Protein AF-A0ABD3UQ56-F1 (afdb_monomer_lite)

Sequence (89 aa):
NFPPRISNTDVLEVEVGKSYPNLVTVHTTDPNGDPFYYYLEPGTAAGVSLNNATHVLSWNTVPDGFNLTIGVAASDEFVSTLWRPRIEL

Structure (mmCIF, N/CA/C/O backbone):
data_AF-A0ABD3UQ56-F1
#
_entry.id   AF-A0ABD3UQ56-F1
#
loop_
_atom_site.group_PDB
_atom_site.id
_atom_site.type_symbol
_atom_site.label_atom_id
_atom_site.label_alt_id
_atom_site.label_comp_id
_atom_site.label_asym_id
_atom_site.label_entity_id
_atom_site.label_seq_id
_atom_site.pdbx_PDB_ins_code
_atom_site.Cartn_x
_atom_site.Cartn_y
_atom_site.Cartn_z
_atom_site.occupancy
_atom_site.B_iso_or_equiv
_atom_site.auth_seq_id
_atom_site.auth_comp_id
_atom_site.auth_asym_id
_atom_site.auth_atom_id
_atom_site.pdbx_PDB_model_num
ATOM 1 N N . ASN A 1 1 ? 8.237 -8.478 -22.333 1.00 77.56 1 ASN A N 1
ATOM 2 C CA . ASN A 1 1 ? 7.993 -7.694 -21.124 1.00 77.56 1 ASN A CA 1
ATOM 3 C C . ASN A 1 1 ? 7.491 -8.625 -20.031 1.00 77.56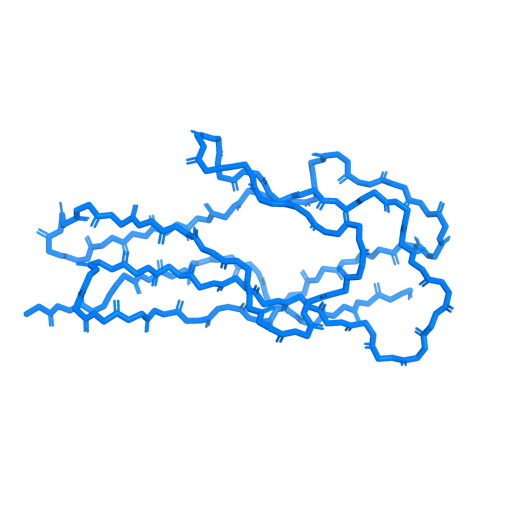 1 ASN A C 1
ATOM 5 O O . ASN A 1 1 ? 6.579 -9.405 -20.306 1.00 77.56 1 ASN A O 1
ATOM 9 N N . PHE A 1 2 ? 8.143 -8.635 -18.874 1.00 85.31 2 PHE A N 1
ATOM 10 C CA . PHE A 1 2 ? 7.722 -9.344 -17.670 1.00 85.31 2 PHE A CA 1
ATOM 11 C C . PHE A 1 2 ? 7.134 -8.325 -16.701 1.00 85.31 2 PHE A C 1
ATOM 13 O O . PHE A 1 2 ? 7.710 -7.260 -16.574 1.00 85.31 2 PHE A O 1
ATOM 20 N N . PRO A 1 3 ? 6.052 -8.657 -15.980 1.00 86.94 3 PRO A N 1
ATOM 21 C CA . PRO A 1 3 ? 5.441 -7.688 -15.091 1.00 86.94 3 PRO A CA 1
ATOM 22 C C . PRO A 1 3 ? 6.379 -7.315 -13.932 1.00 86.94 3 PRO A C 1
ATOM 24 O O . PRO A 1 3 ? 7.137 -8.182 -13.454 1.00 86.94 3 PRO A O 1
ATOM 27 N N . PRO A 1 4 ? 6.236 -6.095 -13.388 1.00 93.31 4 PRO A N 1
ATOM 28 C CA . PRO A 1 4 ? 6.878 -5.709 -12.143 1.00 93.31 4 PRO A CA 1
ATOM 29 C C . PRO A 1 4 ? 6.448 -6.648 -11.012 1.00 93.31 4 PRO A C 1
ATOM 31 O O . PRO A 1 4 ? 5.393 -7.276 -11.054 1.00 93.31 4 PRO A O 1
ATOM 34 N N . ARG A 1 5 ? 7.260 -6.777 -9.970 1.00 94.19 5 ARG A N 1
ATOM 35 C CA . ARG A 1 5 ? 7.041 -7.710 -8.859 1.00 94.19 5 ARG A CA 1
ATOM 36 C C . ARG A 1 5 ? 7.050 -6.962 -7.544 1.00 94.19 5 ARG A C 1
ATOM 38 O O . ARG A 1 5 ? 8.092 -6.429 -7.170 1.00 94.19 5 ARG A O 1
ATOM 45 N N . ILE A 1 6 ? 5.919 -6.976 -6.843 1.00 94.50 6 ILE A N 1
ATOM 46 C CA . ILE A 1 6 ? 5.797 -6.451 -5.479 1.00 94.50 6 ILE A CA 1
ATOM 47 C C . ILE A 1 6 ? 6.235 -7.544 -4.492 1.00 94.50 6 ILE A C 1
ATOM 49 O O . ILE A 1 6 ? 5.799 -8.687 -4.615 1.00 94.50 6 ILE A O 1
ATOM 53 N N . SER A 1 7 ? 7.098 -7.207 -3.531 1.00 94.56 7 SER A N 1
ATOM 54 C CA . SER A 1 7 ? 7.694 -8.153 -2.570 1.00 94.56 7 SER A CA 1
ATOM 55 C C . SER A 1 7 ? 7.390 -7.823 -1.102 1.00 94.56 7 SER A C 1
ATOM 57 O O . SER A 1 7 ? 8.159 -8.181 -0.210 1.00 94.56 7 SER A O 1
ATOM 59 N N . ASN A 1 8 ? 6.312 -7.083 -0.844 1.00 95.31 8 ASN A N 1
ATOM 60 C CA . ASN A 1 8 ? 5.848 -6.762 0.505 1.00 95.31 8 ASN A CA 1
ATOM 61 C C . ASN A 1 8 ? 5.287 -7.984 1.241 1.00 95.31 8 ASN A C 1
ATOM 63 O O . ASN A 1 8 ? 4.982 -9.008 0.636 1.00 95.31 8 ASN A O 1
ATOM 67 N N . THR A 1 9 ? 5.130 -7.858 2.561 1.00 90.94 9 THR A N 1
ATOM 68 C CA . THR A 1 9 ? 4.413 -8.844 3.374 1.00 90.94 9 THR A CA 1
ATOM 69 C C . THR A 1 9 ? 2.935 -8.888 2.995 1.00 90.94 9 THR A C 1
ATOM 71 O O . THR A 1 9 ? 2.352 -7.881 2.602 1.00 90.94 9 THR A O 1
ATOM 74 N N . ASP A 1 10 ? 2.301 -10.048 3.154 1.00 92.75 10 ASP A N 1
ATOM 75 C CA . ASP A 1 10 ? 0.877 -10.218 2.839 1.00 92.75 10 ASP A CA 1
ATOM 76 C C . ASP A 1 10 ? -0.056 -9.790 3.977 1.00 92.75 10 ASP A C 1
ATOM 78 O O . ASP A 1 10 ? -1.270 -9.862 3.824 1.00 92.75 10 ASP A O 1
ATOM 82 N N . VAL A 1 11 ? 0.481 -9.362 5.121 1.00 95.06 11 VAL A N 1
ATOM 83 C CA . VAL A 1 11 ? -0.294 -8.962 6.302 1.00 95.06 11 VAL A CA 1
ATOM 84 C C . VAL A 1 11 ? 0.121 -7.562 6.740 1.00 95.06 11 VAL A C 1
ATOM 86 O O . VAL A 1 11 ? 1.315 -7.246 6.757 1.00 95.06 11 VAL A O 1
ATOM 89 N N . LEU A 1 12 ? -0.873 -6.741 7.082 1.00 96.06 12 LEU A N 1
ATOM 90 C CA . LEU A 1 12 ? -0.717 -5.451 7.745 1.00 96.06 12 LEU A CA 1
ATOM 91 C C . LEU A 1 12 ? -1.551 -5.441 9.026 1.00 96.06 12 LEU A C 1
ATOM 93 O O . LEU A 1 12 ? -2.770 -5.598 8.973 1.00 96.06 12 LEU A O 1
ATOM 97 N N . GLU A 1 13 ? -0.886 -5.215 10.151 1.00 95.19 13 GLU A N 1
ATOM 98 C CA . GLU A 1 13 ? -1.515 -5.067 11.463 1.00 95.19 13 GLU A CA 1
ATOM 99 C C . GLU A 1 13 ? -1.823 -3.588 11.712 1.00 95.19 13 GLU A C 1
ATOM 101 O O . GLU A 1 13 ? -0.932 -2.733 11.638 1.00 95.19 13 GLU A O 1
ATOM 106 N N . VAL A 1 14 ? -3.088 -3.270 11.975 1.00 95.62 14 VAL A N 1
ATOM 107 C CA . VAL A 1 14 ? -3.548 -1.900 12.212 1.00 95.62 14 VAL A CA 1
ATOM 108 C C . VAL A 1 14 ? -4.631 -1.871 13.280 1.00 95.62 14 VAL A C 1
ATOM 110 O O . VAL A 1 14 ? -5.423 -2.785 13.390 1.00 95.62 14 VAL A O 1
ATOM 113 N N . GLU A 1 15 ? -4.737 -0.780 14.023 1.00 96.31 15 GLU A N 1
ATOM 114 C CA . GLU A 1 15 ? -5.797 -0.598 15.014 1.00 96.31 15 GLU A CA 1
ATOM 115 C C . GLU A 1 15 ? -6.836 0.406 14.505 1.00 96.31 15 GLU A C 1
ATOM 117 O O . GLU A 1 15 ? -6.495 1.467 13.965 1.00 96.31 15 GLU A O 1
ATOM 122 N N . VAL A 1 16 ? -8.117 0.111 14.740 1.00 95.69 16 VAL A N 1
ATOM 123 C CA . VAL A 1 16 ? -9.227 1.023 14.431 1.00 95.69 16 VAL A CA 1
ATOM 124 C C . VAL A 1 16 ? -9.016 2.382 15.112 1.00 95.69 16 VAL A C 1
ATOM 126 O O . VAL A 1 16 ? -8.688 2.478 16.295 1.00 95.69 16 VAL A O 1
ATOM 129 N N . GLY A 1 17 ? -9.207 3.462 14.353 1.00 96.00 17 GLY A N 1
ATOM 130 C CA . GLY A 1 17 ? -9.067 4.842 14.817 1.00 96.00 17 GLY A CA 1
ATOM 131 C C . GLY A 1 17 ? -7.629 5.378 14.858 1.00 96.00 17 GLY A C 1
ATOM 132 O O . GLY A 1 17 ? -7.444 6.568 15.119 1.00 96.00 17 GLY A O 1
ATOM 133 N N . LYS A 1 18 ? -6.602 4.560 14.580 1.00 97.69 18 LYS A N 1
ATOM 134 C CA . LYS A 1 18 ? -5.206 5.026 14.492 1.00 97.69 18 LYS A CA 1
ATOM 135 C C . LYS A 1 18 ? -4.862 5.553 13.103 1.00 97.69 18 LYS A C 1
ATOM 137 O O . LYS A 1 18 ? -5.437 5.134 12.106 1.00 97.69 18 LYS A O 1
ATOM 142 N N . SER A 1 19 ? -3.884 6.455 13.033 1.00 97.88 19 SER A N 1
ATOM 143 C CA . SER A 1 19 ? -3.300 6.920 11.771 1.00 97.88 19 SER A CA 1
ATOM 144 C C . SER A 1 19 ? -1.879 6.392 11.614 1.00 97.88 19 SER A C 1
ATOM 146 O O . SER A 1 19 ? -1.068 6.491 12.534 1.00 97.88 19 SER A O 1
ATOM 148 N N . TYR A 1 20 ? -1.569 5.902 10.418 1.00 98.00 20 TYR A N 1
ATOM 149 C CA . TYR A 1 20 ? -0.276 5.346 10.040 1.00 98.00 20 TYR A CA 1
ATOM 150 C C . TYR A 1 20 ? 0.316 6.181 8.897 1.00 98.00 20 TYR A C 1
ATOM 152 O O . TYR A 1 20 ? 0.062 5.887 7.729 1.00 98.00 20 TYR A O 1
ATOM 160 N N . PRO A 1 21 ? 1.094 7.242 9.180 1.00 97.06 21 PRO A N 1
ATOM 161 C CA . PRO A 1 21 ? 1.701 8.064 8.129 1.00 97.06 21 PRO A CA 1
ATOM 162 C C . PRO A 1 21 ? 2.762 7.305 7.318 1.00 97.06 21 PRO A C 1
ATOM 164 O O . PRO A 1 21 ? 3.024 7.673 6.181 1.00 97.06 21 PRO A O 1
ATOM 167 N N . ASN A 1 22 ? 3.337 6.237 7.875 1.00 96.94 22 ASN A N 1
ATOM 168 C CA . ASN A 1 22 ? 4.278 5.344 7.199 1.00 96.94 22 ASN A CA 1
ATOM 169 C C . ASN A 1 22 ? 3.870 3.895 7.488 1.00 96.94 22 ASN A C 1
ATOM 171 O O . ASN A 1 22 ? 4.541 3.207 8.252 1.00 96.94 22 ASN A O 1
ATOM 175 N N . LEU A 1 23 ? 2.719 3.471 6.960 1.00 96.75 23 LEU A N 1
ATOM 176 C CA . LEU A 1 23 ? 2.190 2.130 7.213 1.00 96.75 23 LEU A CA 1
ATOM 177 C C . LEU A 1 23 ? 3.141 1.067 6.662 1.00 96.75 23 LEU A C 1
ATOM 179 O O . LEU A 1 23 ? 3.506 0.129 7.362 1.00 96.75 23 LEU A O 1
ATOM 183 N N . VAL A 1 24 ? 3.560 1.238 5.409 1.00 96.94 24 VAL A N 1
ATOM 184 C CA . VAL A 1 24 ? 4.512 0.348 4.746 1.00 96.94 24 VAL A CA 1
ATOM 185 C C . VAL A 1 24 ? 5.129 1.048 3.539 1.00 96.94 24 VAL A C 1
ATOM 187 O O . VAL A 1 24 ? 4.473 1.847 2.871 1.00 96.94 24 VAL A O 1
ATOM 190 N N . THR A 1 25 ? 6.383 0.736 3.230 1.00 96.75 25 THR A N 1
ATOM 191 C CA . THR A 1 25 ? 7.003 1.118 1.955 1.00 96.75 25 THR A CA 1
ATOM 192 C C . THR A 1 25 ? 6.766 0.012 0.940 1.00 96.75 25 THR A C 1
ATOM 194 O O . THR A 1 25 ? 7.118 -1.137 1.193 1.00 96.75 25 THR A O 1
ATOM 197 N N . VAL A 1 26 ? 6.175 0.331 -0.209 1.00 96.06 26 VAL A N 1
ATOM 198 C CA . VAL A 1 26 ? 5.943 -0.642 -1.279 1.00 96.06 26 VAL A CA 1
ATOM 199 C C . VAL A 1 26 ? 7.267 -0.938 -1.985 1.00 96.06 26 VAL A C 1
ATOM 201 O O . VAL A 1 26 ? 7.930 -0.043 -2.512 1.00 96.06 26 VAL A O 1
ATOM 204 N N . HIS A 1 27 ? 7.662 -2.207 -1.976 1.00 94.75 27 HIS A N 1
ATOM 205 C CA . HIS A 1 27 ? 8.891 -2.696 -2.580 1.00 94.75 27 HIS A CA 1
ATOM 206 C C . HIS A 1 27 ? 8.561 -3.406 -3.886 1.00 94.75 27 HIS A C 1
ATOM 208 O O . HIS A 1 27 ? 7.947 -4.472 -3.870 1.00 94.75 27 HIS A O 1
ATOM 214 N N . THR A 1 28 ? 9.002 -2.824 -5.002 1.00 94.00 28 THR A N 1
ATOM 215 C CA . THR A 1 28 ? 8.797 -3.387 -6.340 1.00 94.00 28 THR A CA 1
ATOM 216 C C . THR A 1 28 ? 10.106 -3.480 -7.093 1.00 94.00 28 THR A C 1
ATOM 218 O O . THR A 1 28 ? 10.953 -2.591 -7.005 1.00 94.00 28 THR A O 1
ATOM 221 N N . THR A 1 29 ? 10.255 -4.562 -7.846 1.00 93.31 29 THR A N 1
ATOM 222 C CA . THR A 1 29 ? 11.357 -4.767 -8.787 1.00 93.31 29 THR A CA 1
ATOM 223 C C . THR A 1 29 ? 10.789 -5.088 -10.153 1.00 93.31 29 THR A C 1
ATOM 225 O O . THR A 1 29 ? 9.813 -5.827 -10.247 1.00 93.31 29 THR A O 1
ATOM 228 N N . ASP A 1 30 ? 11.401 -4.562 -11.205 1.00 90.50 30 ASP A N 1
ATOM 229 C CA . ASP A 1 30 ? 11.067 -4.948 -12.568 1.00 90.50 30 ASP A CA 1
ATOM 230 C C . ASP A 1 30 ? 12.175 -5.852 -13.139 1.00 90.50 30 ASP A C 1
ATOM 232 O O . ASP A 1 30 ? 13.345 -5.459 -13.101 1.00 90.50 30 ASP A O 1
ATOM 236 N N . PRO A 1 31 ? 11.868 -7.071 -13.626 1.00 88.62 31 PRO A N 1
ATOM 237 C CA . PRO A 1 31 ? 12.885 -7.971 -14.173 1.00 88.62 31 PRO A CA 1
ATOM 238 C C . PRO A 1 31 ? 13.575 -7.448 -15.437 1.00 88.62 31 PRO A C 1
ATOM 240 O O . PRO A 1 31 ? 14.695 -7.867 -15.735 1.00 88.62 31 PRO A O 1
ATOM 243 N N . ASN A 1 32 ? 12.899 -6.595 -16.205 1.00 90.44 32 ASN A N 1
ATOM 244 C CA . ASN A 1 32 ? 13.423 -5.985 -17.419 1.00 90.44 32 ASN A CA 1
ATOM 245 C C . ASN A 1 32 ? 14.129 -4.647 -17.147 1.00 90.44 32 ASN A C 1
ATOM 247 O O . ASN A 1 32 ? 14.921 -4.208 -17.981 1.00 90.44 32 ASN A O 1
ATOM 251 N N . GLY A 1 33 ? 13.940 -4.074 -15.956 1.00 87.75 33 GLY A N 1
ATOM 252 C CA . GLY A 1 33 ? 14.480 -2.772 -15.570 1.00 87.75 33 GLY A CA 1
ATOM 253 C C . GLY A 1 33 ? 13.647 -1.609 -16.104 1.00 87.75 33 GLY A C 1
ATOM 254 O O . GLY A 1 33 ? 14.133 -0.476 -16.118 1.00 87.75 33 GLY A O 1
ATOM 255 N N . ASP A 1 34 ? 12.420 -1.890 -16.545 1.00 89.69 34 ASP A N 1
ATOM 256 C CA . ASP A 1 34 ? 11.502 -0.889 -17.065 1.00 89.69 34 ASP A CA 1
ATOM 257 C C . ASP A 1 34 ? 10.991 0.015 -15.922 1.00 89.69 34 ASP A C 1
ATOM 259 O O . ASP A 1 34 ? 10.867 -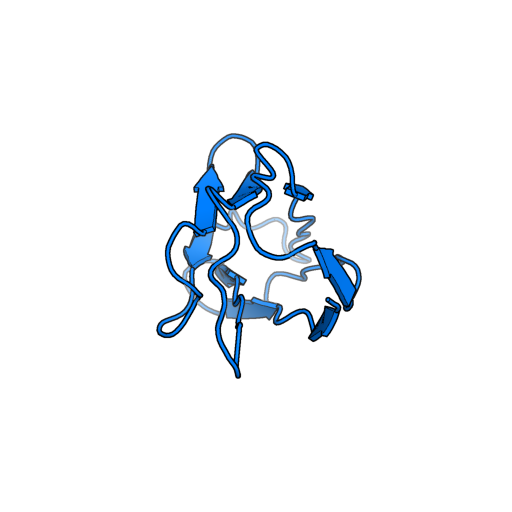0.424 -14.769 1.00 89.69 34 ASP A O 1
ATOM 263 N N . PRO A 1 35 ? 10.733 1.309 -16.192 1.00 89.12 35 PRO A N 1
ATOM 264 C CA . PRO A 1 35 ? 10.120 2.183 -15.205 1.00 89.12 35 PRO A CA 1
ATOM 265 C C . PRO A 1 35 ? 8.694 1.713 -14.911 1.00 89.12 35 PRO A C 1
ATOM 267 O O . PRO A 1 35 ? 7.956 1.322 -15.810 1.00 89.12 35 PRO A O 1
ATOM 270 N N . PHE A 1 36 ? 8.283 1.820 -13.652 1.00 90.62 36 PHE A N 1
ATOM 271 C CA . PHE A 1 36 ? 6.928 1.491 -13.229 1.00 90.62 36 PHE A CA 1
ATOM 272 C C . PHE A 1 36 ? 6.318 2.620 -12.405 1.00 90.62 36 PHE A C 1
ATOM 274 O O . PHE A 1 36 ? 7.013 3.411 -11.762 1.00 90.62 36 PHE A O 1
ATOM 281 N N . TYR A 1 37 ? 4.994 2.672 -12.405 1.00 91.62 37 TYR A N 1
ATOM 282 C CA . TYR A 1 37 ? 4.198 3.581 -11.594 1.00 91.62 37 TYR A CA 1
ATOM 283 C C . TYR A 1 37 ? 3.222 2.792 -10.731 1.00 91.62 37 TYR A C 1
ATOM 285 O O . TYR A 1 37 ? 2.845 1.662 -11.051 1.00 91.62 37 TYR A O 1
ATOM 293 N N . TYR A 1 38 ? 2.791 3.412 -9.636 1.00 94.50 38 TYR A N 1
ATOM 294 C CA . TYR A 1 38 ? 1.822 2.817 -8.735 1.00 94.50 38 TYR A CA 1
ATOM 295 C C . TYR A 1 38 ? 0.484 3.535 -8.748 1.00 94.50 38 TYR A C 1
ATOM 297 O O . TYR A 1 38 ? 0.394 4.748 -8.968 1.00 94.50 38 TYR A O 1
ATOM 305 N N . TYR A 1 39 ? -0.552 2.773 -8.425 1.00 94.31 39 TYR A N 1
ATOM 306 C CA . TYR A 1 39 ? -1.885 3.286 -8.166 1.00 94.31 39 TYR A CA 1
ATOM 307 C C . TYR A 1 39 ? -2.605 2.432 -7.120 1.00 94.31 39 TYR A C 1
ATOM 309 O O . TYR A 1 39 ? -2.298 1.255 -6.918 1.00 94.31 39 TYR A O 1
ATOM 317 N N . LEU A 1 40 ? -3.562 3.057 -6.432 1.00 96.88 40 LEU A N 1
ATOM 318 C CA . LEU A 1 40 ? -4.465 2.360 -5.524 1.00 96.88 40 LEU A CA 1
ATOM 319 C C . LEU A 1 40 ? -5.605 1.735 -6.322 1.00 96.88 40 LEU A C 1
ATOM 321 O O . LEU A 1 40 ? -6.196 2.375 -7.192 1.00 96.88 40 LEU A O 1
ATOM 325 N N . GLU A 1 41 ? -5.932 0.493 -5.995 1.00 96.88 41 GLU A N 1
ATOM 326 C CA . GLU A 1 41 ? -7.042 -0.212 -6.622 1.00 96.88 41 GLU A CA 1
ATOM 327 C C . GLU A 1 41 ? -8.393 0.368 -6.194 1.00 96.88 41 GLU A C 1
ATOM 329 O O . GLU A 1 41 ? -8.559 0.763 -5.028 1.00 96.88 41 GLU A O 1
ATOM 334 N N . PRO A 1 42 ? -9.402 0.323 -7.083 1.00 93.88 42 PRO A N 1
ATOM 335 C CA . PRO A 1 42 ? -10.784 0.568 -6.702 1.00 93.88 42 PRO A CA 1
ATOM 336 C C . PRO A 1 42 ? -11.202 -0.308 -5.515 1.00 93.88 42 PRO A C 1
ATOM 338 O O . PRO A 1 42 ? -10.938 -1.510 -5.487 1.00 93.88 42 PRO A O 1
ATOM 341 N N . GLY A 1 43 ? -11.878 0.298 -4.538 1.00 92.12 43 GLY A N 1
ATOM 342 C CA . GLY A 1 43 ? -12.314 -0.383 -3.314 1.00 92.12 43 GLY A CA 1
ATOM 343 C C . GLY A 1 43 ? -11.323 -0.309 -2.151 1.0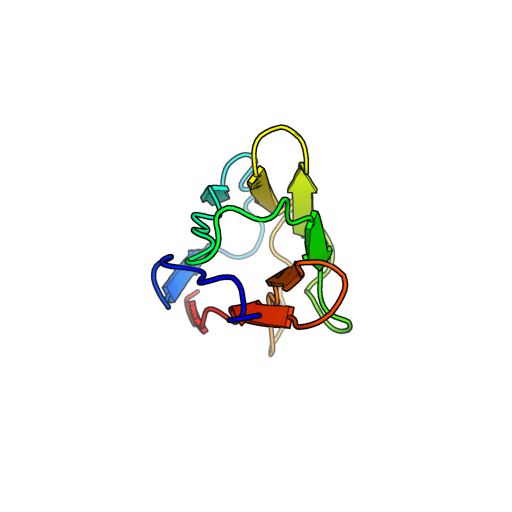0 92.12 43 GLY A C 1
ATOM 344 O O . GLY A 1 43 ? -11.703 -0.669 -1.039 1.00 92.12 43 GLY A O 1
ATOM 345 N N . THR A 1 44 ? -10.110 0.218 -2.370 1.00 95.88 44 THR A N 1
ATOM 346 C CA . THR A 1 44 ? -9.180 0.548 -1.281 1.00 95.88 44 THR A CA 1
ATOM 347 C C . THR A 1 44 ? -9.865 1.443 -0.246 1.00 95.88 44 THR A C 1
ATOM 349 O O . THR A 1 44 ? -10.583 2.385 -0.592 1.00 95.88 44 THR A O 1
ATOM 352 N N . ALA A 1 45 ? -9.655 1.126 1.030 1.00 95.88 45 ALA A N 1
ATOM 353 C CA . ALA A 1 45 ? -10.303 1.776 2.153 1.00 95.88 45 ALA A CA 1
ATOM 354 C C . ALA A 1 45 ? -10.037 3.288 2.177 1.00 95.88 45 ALA A C 1
ATOM 356 O O . ALA A 1 45 ? -8.975 3.778 1.783 1.00 95.88 45 ALA A O 1
ATOM 357 N N . ALA A 1 46 ? -11.020 4.034 2.682 1.00 94.31 46 ALA A N 1
ATOM 358 C CA . ALA A 1 46 ? -10.910 5.478 2.815 1.00 94.31 46 ALA A CA 1
ATOM 359 C C . ALA A 1 46 ? -9.724 5.867 3.714 1.00 94.31 46 ALA A C 1
ATOM 361 O O . ALA A 1 46 ? -9.409 5.185 4.690 1.00 94.31 46 ALA A O 1
ATOM 362 N N . GLY A 1 47 ? -9.077 6.983 3.374 1.00 95.25 47 GLY A N 1
ATOM 363 C CA . GLY A 1 47 ? -7.924 7.508 4.108 1.00 95.25 47 GLY A CA 1
ATOM 364 C C . GLY A 1 47 ? -6.584 6.872 3.732 1.00 95.25 47 GLY A C 1
ATOM 365 O O . GLY A 1 47 ? -5.551 7.386 4.157 1.00 95.25 47 GLY A O 1
ATOM 366 N N . VAL A 1 48 ? -6.572 5.804 2.930 1.00 97.75 48 VAL A N 1
ATOM 367 C CA . VAL A 1 48 ? -5.336 5.238 2.380 1.00 97.75 48 VAL A CA 1
ATOM 368 C C . VAL A 1 48 ? -4.819 6.125 1.249 1.00 97.75 48 VAL A C 1
ATOM 370 O O . VAL A 1 48 ? -5.572 6.552 0.373 1.00 97.75 48 VAL A O 1
ATOM 373 N N . SER A 1 49 ? -3.519 6.390 1.254 1.00 97.75 49 SER A N 1
ATOM 374 C CA . SER A 1 49 ? -2.828 7.164 0.224 1.00 97.75 49 SER A CA 1
ATOM 375 C C . SER A 1 49 ? -1.463 6.558 -0.068 1.00 97.75 49 SER A C 1
ATOM 377 O O . SER A 1 49 ? -0.801 6.076 0.848 1.00 97.75 49 SER A O 1
ATOM 379 N N . LEU A 1 50 ? -1.013 6.639 -1.318 1.00 97.19 50 LEU A N 1
ATOM 380 C CA . LEU A 1 50 ? 0.322 6.215 -1.728 1.00 97.19 50 LEU A CA 1
ATOM 381 C C . LEU A 1 50 ? 1.112 7.416 -2.244 1.00 97.19 50 LEU A C 1
ATOM 383 O O . LEU A 1 50 ? 0.661 8.128 -3.141 1.00 97.19 50 LEU A O 1
ATOM 387 N N . ASN A 1 51 ? 2.301 7.634 -1.690 1.00 95.56 51 ASN A N 1
ATOM 388 C CA . ASN A 1 51 ? 3.227 8.626 -2.214 1.00 95.56 51 ASN A CA 1
ATOM 389 C C . ASN A 1 51 ? 4.075 7.995 -3.326 1.00 95.56 51 ASN A C 1
ATOM 391 O O . ASN A 1 51 ? 4.952 7.185 -3.048 1.00 95.56 51 ASN A O 1
ATOM 395 N N . ASN A 1 52 ? 3.855 8.393 -4.580 1.00 90.50 52 ASN A N 1
ATOM 396 C CA . ASN A 1 52 ? 4.584 7.837 -5.727 1.00 90.50 52 ASN A CA 1
ATOM 397 C C . ASN A 1 52 ? 6.069 8.225 -5.792 1.00 90.50 52 ASN A C 1
ATOM 399 O O . ASN A 1 52 ? 6.811 7.580 -6.518 1.00 90.50 52 ASN A O 1
ATOM 403 N N . ALA A 1 53 ? 6.523 9.241 -5.054 1.00 91.38 53 ALA A N 1
ATOM 404 C CA . ALA A 1 53 ? 7.941 9.604 -5.013 1.00 91.38 53 ALA A CA 1
ATOM 405 C C . ALA A 1 53 ? 8.722 8.790 -3.970 1.00 91.38 53 ALA A C 1
ATOM 407 O O . ALA A 1 53 ? 9.890 8.478 -4.180 1.00 91.38 53 ALA A O 1
ATOM 408 N N . THR A 1 54 ? 8.095 8.460 -2.836 1.00 94.12 54 THR A N 1
ATOM 409 C CA . THR A 1 54 ? 8.739 7.707 -1.742 1.00 94.12 54 THR A CA 1
ATOM 410 C C . THR A 1 54 ? 8.300 6.244 -1.664 1.00 94.12 54 THR A C 1
ATOM 412 O O . THR A 1 54 ? 8.877 5.475 -0.902 1.00 94.12 54 THR A O 1
ATOM 415 N N . HIS A 1 55 ? 7.270 5.868 -2.424 1.00 94.69 55 HIS A N 1
ATOM 416 C CA . HIS A 1 55 ? 6.573 4.576 -2.401 1.00 94.69 55 HIS A CA 1
ATOM 417 C C . HIS A 1 55 ? 5.981 4.213 -1.035 1.00 94.69 55 HIS A C 1
ATOM 419 O O . HIS A 1 55 ? 5.692 3.051 -0.758 1.00 94.69 55 HIS A O 1
ATOM 425 N N . VAL A 1 56 ? 5.792 5.203 -0.164 1.00 96.62 56 VAL A N 1
ATOM 426 C CA . VAL A 1 56 ? 5.219 4.988 1.162 1.00 96.62 56 VAL A CA 1
ATOM 427 C C . VAL A 1 56 ? 3.702 4.992 1.065 1.00 96.62 56 VAL A C 1
ATOM 429 O O . VAL A 1 56 ? 3.097 5.967 0.607 1.00 96.62 56 VAL A O 1
ATOM 432 N N . LEU A 1 57 ? 3.101 3.897 1.520 1.00 97.75 57 LEU A N 1
ATOM 433 C CA . LEU A 1 57 ? 1.682 3.797 1.791 1.00 97.75 57 LEU A CA 1
ATOM 434 C C . LEU A 1 57 ? 1.403 4.361 3.187 1.00 97.75 57 LEU A C 1
ATOM 436 O O . LEU A 1 57 ? 2.046 3.993 4.174 1.00 97.75 57 LEU A O 1
ATOM 440 N N . SER A 1 58 ? 0.408 5.230 3.265 1.00 98.06 58 SER A N 1
ATOM 441 C CA . SER A 1 58 ? -0.073 5.840 4.498 1.00 98.06 58 SER A CA 1
ATOM 442 C C . SER A 1 58 ? -1.563 5.570 4.647 1.00 98.06 58 SER A C 1
ATOM 444 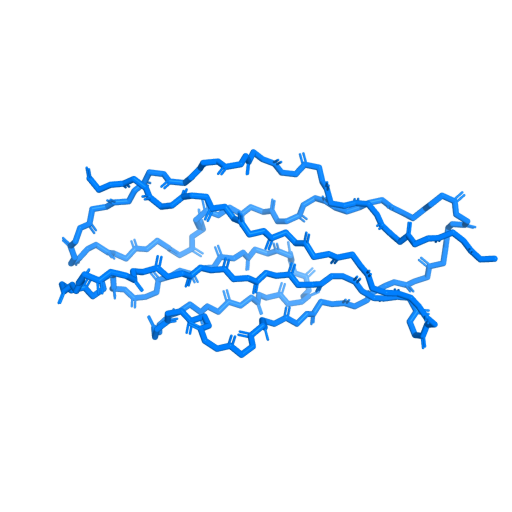O O . SER A 1 58 ? -2.276 5.451 3.652 1.00 98.06 58 SER A O 1
ATOM 446 N N . TRP A 1 59 ? -2.046 5.526 5.882 1.00 97.88 59 TRP A N 1
ATOM 447 C CA . TRP A 1 59 ? -3.467 5.417 6.184 1.00 97.88 59 TRP A CA 1
ATOM 448 C C . TRP A 1 59 ? -3.856 6.440 7.241 1.00 97.88 59 TRP A C 1
ATOM 450 O O . TRP A 1 59 ? -3.469 6.336 8.406 1.00 97.88 59 TRP A O 1
ATOM 460 N N . ASN A 1 60 ? -4.602 7.462 6.833 1.00 96.94 60 ASN A N 1
ATOM 461 C CA . ASN A 1 60 ? -5.131 8.449 7.755 1.00 96.94 60 ASN A CA 1
ATOM 462 C C . ASN A 1 60 ? -6.419 7.932 8.398 1.00 96.94 60 ASN A C 1
ATOM 464 O O . ASN A 1 60 ? -7.447 7.876 7.730 1.00 96.94 60 ASN A O 1
ATOM 468 N N . THR A 1 61 ? -6.335 7.598 9.686 1.00 96.25 61 THR A N 1
ATOM 469 C CA . THR A 1 61 ? -7.427 7.108 10.532 1.00 96.25 61 THR A CA 1
ATOM 470 C C . THR A 1 61 ? -8.109 5.863 9.970 1.00 96.25 61 THR A C 1
ATOM 472 O O . THR A 1 61 ? -9.013 5.943 9.143 1.00 96.25 61 THR A O 1
ATOM 475 N N . VAL A 1 62 ? -7.702 4.698 10.470 1.00 96.56 62 VAL A N 1
ATOM 476 C CA . VAL A 1 62 ? -8.326 3.416 10.136 1.00 96.56 62 VAL A CA 1
ATOM 477 C C . VAL A 1 62 ? -9.811 3.467 10.518 1.00 96.56 62 VAL A C 1
ATOM 479 O O . VAL A 1 62 ? -10.124 3.695 11.691 1.00 96.56 62 VAL A O 1
ATOM 482 N N . PRO A 1 63 ? -10.736 3.294 9.560 1.00 94.38 63 PRO A N 1
ATOM 483 C CA . PRO A 1 63 ? -12.157 3.371 9.845 1.00 94.38 63 PRO A CA 1
ATOM 484 C C . PRO A 1 63 ? -12.630 2.146 10.632 1.00 94.38 63 PRO A C 1
ATOM 486 O O . PRO A 1 63 ? -12.130 1.038 10.445 1.00 94.38 63 PRO A O 1
ATOM 489 N N . ASP A 1 64 ? -13.629 2.354 11.486 1.00 92.31 64 ASP A N 1
ATOM 490 C CA . ASP A 1 64 ? -14.343 1.274 12.166 1.00 92.31 64 ASP A CA 1
ATOM 491 C C . ASP A 1 64 ? -15.340 0.648 11.184 1.00 92.31 64 ASP A C 1
ATOM 493 O O . ASP A 1 64 ? -16.401 1.211 10.899 1.00 92.31 64 ASP A O 1
ATOM 497 N N . GLY A 1 65 ? -14.952 -0.462 10.559 1.00 83.12 65 GLY A N 1
ATOM 498 C CA . GLY A 1 65 ? -15.749 -1.091 9.518 1.00 83.12 65 GLY A CA 1
ATOM 499 C C . GLY A 1 65 ? -15.362 -2.538 9.262 1.00 83.12 65 GLY A C 1
ATOM 500 O O . GLY A 1 65 ? -14.200 -2.930 9.327 1.00 83.12 65 GLY A O 1
ATOM 501 N N . PHE A 1 66 ? -16.363 -3.338 8.911 1.00 70.31 66 PHE A N 1
ATOM 502 C CA . PHE A 1 66 ? -16.179 -4.717 8.484 1.00 70.31 66 PHE A CA 1
ATOM 503 C C . PHE A 1 66 ? -15.893 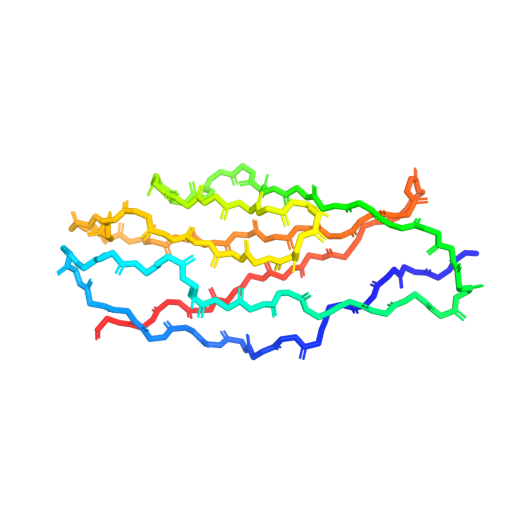-4.707 6.974 1.00 70.31 66 PHE A C 1
ATOM 505 O O . PHE A 1 66 ? -16.720 -4.214 6.210 1.00 70.31 66 PHE A O 1
ATOM 512 N N . ASN A 1 67 ? -14.742 -5.247 6.552 1.00 81.12 67 ASN A N 1
ATOM 513 C CA . ASN A 1 67 ? -14.215 -5.297 5.167 1.00 81.12 67 ASN A CA 1
ATOM 514 C C . ASN A 1 67 ? -13.283 -4.146 4.756 1.00 81.12 67 ASN A C 1
ATOM 516 O O . ASN A 1 67 ? -13.422 -3.553 3.684 1.00 81.12 67 ASN A O 1
ATOM 520 N N . LEU A 1 68 ? -12.280 -3.871 5.585 1.00 92.94 68 LEU A N 1
ATOM 521 C CA . LEU A 1 68 ? -11.157 -3.036 5.184 1.00 92.94 68 LEU A CA 1
ATOM 522 C C . LEU A 1 68 ? -10.330 -3.740 4.104 1.00 92.94 68 LEU A C 1
ATOM 524 O O . LEU A 1 68 ? -9.894 -4.875 4.291 1.00 92.94 68 LEU A O 1
ATOM 528 N N . THR A 1 69 ? -10.099 -3.065 2.979 1.00 95.69 69 THR A N 1
ATOM 529 C CA . THR A 1 69 ? -9.224 -3.579 1.923 1.00 95.69 69 THR A CA 1
ATOM 530 C C . THR A 1 69 ? -8.200 -2.536 1.522 1.00 95.69 69 THR A C 1
ATOM 532 O O . THR A 1 69 ? -8.480 -1.339 1.514 1.00 95.69 69 THR A O 1
ATOM 535 N N . ILE A 1 70 ? -7.005 -2.998 1.179 1.00 96.75 70 ILE A N 1
ATOM 536 C CA . ILE A 1 70 ? -5.984 -2.196 0.518 1.00 96.75 70 ILE A CA 1
ATOM 537 C C . ILE A 1 70 ? -5.579 -2.961 -0.730 1.00 96.75 70 ILE A C 1
ATOM 539 O O . ILE A 1 70 ? -5.314 -4.160 -0.664 1.00 96.75 70 ILE A O 1
ATOM 543 N N . GLY A 1 71 ? -5.542 -2.277 -1.868 1.00 97.00 71 GLY A N 1
ATOM 544 C CA . GLY A 1 71 ? -4.943 -2.808 -3.081 1.00 97.00 71 GLY A CA 1
ATOM 545 C C . GLY A 1 71 ? -3.978 -1.794 -3.664 1.00 97.00 71 GLY A C 1
ATOM 546 O O . GLY A 1 71 ? -4.353 -0.646 -3.892 1.00 97.00 71 GLY A O 1
ATOM 547 N N . VAL A 1 72 ? -2.746 -2.224 -3.912 1.00 97.12 72 VAL A N 1
ATOM 548 C CA . VAL A 1 72 ? -1.748 -1.432 -4.631 1.00 97.12 72 VAL A CA 1
ATOM 549 C C . VAL A 1 72 ? -1.342 -2.203 -5.868 1.00 97.12 72 VAL A C 1
ATOM 551 O O . VAL A 1 72 ? -0.947 -3.365 -5.778 1.00 97.12 72 VAL A O 1
ATOM 554 N N . ALA A 1 73 ? -1.417 -1.549 -7.016 1.00 95.81 73 ALA A N 1
ATOM 555 C CA . ALA A 1 73 ? -0.911 -2.091 -8.259 1.00 95.81 73 ALA A CA 1
ATOM 556 C C . ALA A 1 73 ? 0.352 -1.341 -8.687 1.00 95.81 73 ALA A C 1
ATOM 558 O O . ALA A 1 73 ? 0.434 -0.121 -8.545 1.00 95.81 73 ALA A O 1
ATOM 559 N N . ALA A 1 74 ? 1.321 -2.087 -9.209 1.00 95.00 74 ALA A N 1
ATOM 560 C CA . ALA A 1 74 ? 2.492 -1.570 -9.905 1.00 95.00 74 ALA A CA 1
ATOM 561 C C . ALA A 1 74 ? 2.365 -1.926 -11.386 1.00 95.00 74 ALA A C 1
ATOM 563 O O . ALA A 1 74 ? 2.054 -3.075 -11.695 1.00 95.00 74 ALA A O 1
ATOM 564 N N . SER A 1 75 ? 2.592 -0.967 -12.280 1.00 92.75 75 SER A N 1
ATOM 565 C CA . SER A 1 75 ? 2.441 -1.140 -13.728 1.00 92.75 75 SER A CA 1
ATOM 566 C C . SER A 1 75 ? 3.619 -0.549 -14.483 1.00 92.75 75 SER A C 1
ATOM 568 O O . SER A 1 75 ? 4.094 0.528 -14.131 1.00 92.75 75 SER A O 1
ATOM 570 N N . ASP A 1 76 ? 4.041 -1.242 -15.535 1.00 89.06 76 ASP A N 1
ATOM 571 C CA . ASP A 1 76 ? 5.097 -0.842 -16.475 1.00 89.06 76 ASP A CA 1
ATOM 572 C C . ASP A 1 76 ? 4.534 -0.272 -17.801 1.00 89.06 76 ASP A C 1
ATOM 574 O O . ASP A 1 76 ? 5.200 -0.292 -18.829 1.00 89.06 76 ASP A O 1
ATOM 578 N N . GLU A 1 77 ? 3.280 0.202 -17.791 1.00 84.19 77 GLU A N 1
ATOM 579 C CA . GLU A 1 77 ? 2.477 0.623 -18.962 1.00 84.19 77 GLU A CA 1
ATOM 580 C C . GLU A 1 77 ? 1.925 -0.507 -19.843 1.00 84.19 77 GLU A C 1
ATOM 582 O O . GLU A 1 77 ? 0.959 -0.277 -20.575 1.00 84.19 77 GLU A O 1
ATOM 587 N N . PHE A 1 78 ? 2.437 -1.733 -19.736 1.00 83.06 78 PHE A N 1
ATOM 588 C CA . PHE A 1 78 ? 1.951 -2.876 -20.512 1.00 83.06 78 PHE A CA 1
ATOM 589 C C . PHE A 1 78 ? 1.272 -3.931 -19.638 1.00 83.06 78 PHE A C 1
ATOM 591 O O . PHE A 1 78 ? 0.284 -4.538 -20.063 1.00 83.06 78 PHE A O 1
ATOM 598 N N . VAL A 1 79 ? 1.801 -4.176 -18.439 1.00 87.81 79 VAL A N 1
ATOM 599 C CA . VAL A 1 79 ? 1.330 -5.199 -17.507 1.00 87.81 79 VAL A CA 1
ATOM 600 C C . VAL A 1 79 ? 1.414 -4.680 -16.074 1.00 87.81 79 VAL A C 1
ATOM 602 O O . VAL A 1 79 ? 2.369 -4.011 -15.683 1.00 87.81 79 VAL A O 1
ATOM 605 N N . SER A 1 80 ? 0.417 -5.042 -15.267 1.00 90.94 80 SER A N 1
ATOM 606 C CA . SER A 1 80 ? 0.373 -4.699 -13.847 1.00 90.94 80 SER A CA 1
ATOM 607 C C . SER A 1 80 ? 0.505 -5.929 -12.956 1.00 90.94 80 SER A C 1
ATOM 609 O O . SER A 1 80 ? -0.055 -6.987 -13.253 1.00 90.94 80 SER A O 1
ATOM 611 N N . THR A 1 81 ? 1.147 -5.750 -11.806 1.00 94.88 81 THR A N 1
ATOM 612 C CA . THR A 1 81 ? 1.086 -6.674 -10.669 1.00 94.88 81 THR A CA 1
ATOM 613 C C . THR A 1 81 ? 0.324 -6.033 -9.530 1.00 94.88 81 THR A C 1
ATOM 615 O O . THR A 1 81 ? 0.505 -4.857 -9.225 1.00 94.88 81 THR A O 1
ATOM 618 N N . LEU A 1 82 ? -0.518 -6.833 -8.885 1.00 95.44 82 LEU A N 1
ATOM 619 C CA . LEU A 1 82 ? -1.402 -6.406 -7.817 1.00 95.44 82 LEU A CA 1
ATOM 620 C C . LEU A 1 82 ? -0.982 -7.025 -6.483 1.00 95.44 82 LEU A C 1
ATOM 622 O O . LEU A 1 82 ? -0.857 -8.243 -6.373 1.00 95.44 82 LEU A O 1
ATOM 626 N N . TRP A 1 83 ? -0.847 -6.185 -5.463 1.00 96.94 83 TRP A N 1
ATOM 627 C CA . TRP A 1 83 ? -0.667 -6.578 -4.073 1.00 96.94 83 TRP A CA 1
ATOM 628 C C . TRP A 1 83 ? -1.899 -6.197 -3.249 1.00 96.94 83 TRP A C 1
ATOM 630 O O . TRP A 1 83 ? -2.363 -5.054 -3.283 1.00 96.94 83 TRP A O 1
ATOM 640 N N . ARG A 1 84 ? -2.447 -7.176 -2.523 1.00 96.69 84 ARG A N 1
ATOM 641 C CA . ARG A 1 84 ? -3.602 -7.021 -1.629 1.00 96.69 84 ARG A CA 1
ATOM 642 C C . ARG A 1 84 ? -3.287 -7.670 -0.283 1.00 96.69 84 ARG A C 1
ATOM 644 O O . ARG A 1 84 ? -3.502 -8.877 -0.152 1.00 96.69 84 ARG A O 1
ATOM 651 N N . PRO A 1 85 ? -2.770 -6.916 0.698 1.00 96.12 85 PRO A N 1
ATOM 652 C CA . PRO A 1 85 ? -2.521 -7.471 2.014 1.00 96.12 85 PRO A CA 1
ATOM 653 C C . PRO A 1 85 ? -3.835 -7.801 2.724 1.00 96.12 85 PRO A C 1
ATOM 655 O O . PRO A 1 85 ? -4.853 -7.120 2.565 1.00 96.12 85 PRO A O 1
ATOM 658 N N . ARG A 1 86 ? -3.792 -8.829 3.564 1.00 94.69 86 ARG A N 1
ATOM 659 C CA . ARG A 1 86 ? -4.762 -9.047 4.629 1.00 94.69 86 ARG A CA 1
ATOM 660 C C . ARG A 1 86 ? -4.570 -7.965 5.686 1.00 94.69 86 ARG A C 1
ATOM 662 O O . ARG A 1 86 ? -3.450 -7.710 6.122 1.00 94.69 86 ARG A O 1
ATOM 669 N N . ILE A 1 87 ? -5.675 -7.363 6.102 1.00 94.94 87 ILE A N 1
ATOM 670 C CA . ILE A 1 87 ? -5.697 -6.419 7.215 1.00 94.94 87 ILE A CA 1
ATOM 671 C C . ILE A 1 87 ? -6.057 -7.188 8.481 1.00 94.94 87 ILE A C 1
ATOM 673 O O . ILE A 1 87 ? -7.079 -7.879 8.510 1.00 94.94 87 ILE A O 1
ATOM 677 N N . GLU A 1 88 ? -5.211 -7.077 9.497 1.00 93.38 88 GLU A N 1
ATOM 678 C CA . GLU A 1 88 ? -5.445 -7.619 10.834 1.00 93.38 88 GLU A CA 1
ATOM 679 C C . GLU A 1 88 ? -5.663 -6.461 11.810 1.00 93.38 88 GLU A C 1
ATOM 681 O O . GLU A 1 88 ? -4.942 -5.463 11.755 1.00 93.38 88 GLU A O 1
ATOM 686 N N . LEU A 1 89 ? -6.721 -6.585 12.620 1.00 90.06 89 LEU A N 1
ATOM 687 C CA . LEU A 1 89 ? -7.204 -5.585 13.576 1.00 90.06 89 LEU A CA 1
ATOM 688 C C . LEU A 1 89 ? -6.865 -5.960 15.018 1.00 90.06 89 LEU A C 1
ATOM 690 O O . LEU A 1 89 ? -6.897 -7.178 15.310 1.00 90.06 89 LEU A O 1
#

pLDDT: mean 93.38, std 4.76, range [70.31, 98.06]

Foldseek 3Di:
DDEKDWDDDQEFEDDAFDWFQQRDATDIDDPVRADKFKDWDPPADPQWDADRVRSGIIRGGHHPDDDHWTKMWIGRPPDIDIRIHDYHD

Secondary structure (DSSP, 8-state):
-PPP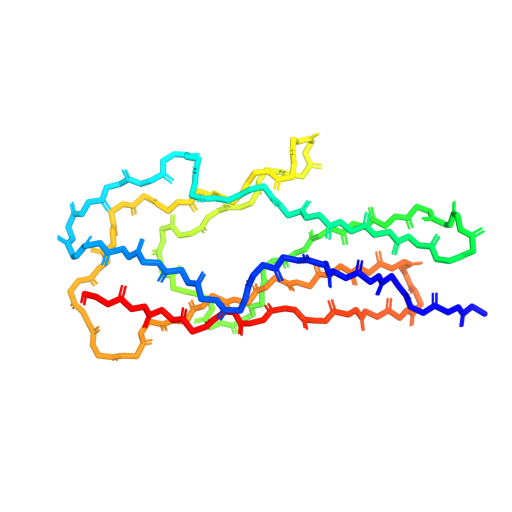EE---SEEE--TT--EEEEEE--EE-SS----EEEEPTTPPTTEEEETTTTEEEESS--S-S-----EEEE-SS-EEEE-PEEE-

InterPro domains:
  IPR013783 Immunoglobulin-like fold [G3DSA:2.60.40.10] (2-82)

Organism: Sinanodonta woodiana (NCBI:txid1069815)

Radius of gyration: 13.24 Å; chains: 1; bounding box: 31×20×36 Å